Protein AF-A0A2D8HTZ7-F1 (afdb_monomer)

Sequence (75 aa):
MSRNGYSIRADLLSVAVSILESQQRARRENEMSKPQDSRQPVAEYSAKDVVLCAETLNKFVSWGGSRKDRTIDDF

Structure (mmCIF, N/CA/C/O backbone):
data_AF-A0A2D8HTZ7-F1
#
_entry.id   AF-A0A2D8HTZ7-F1
#
loop_
_atom_site.group_PDB
_atom_site.id
_atom_site.type_s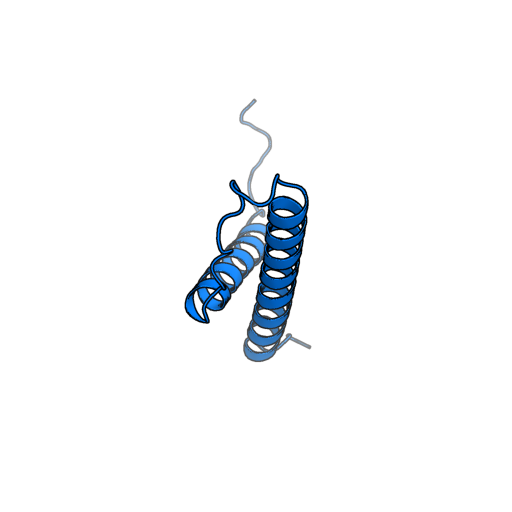ymbol
_atom_site.label_atom_id
_atom_site.label_alt_id
_atom_site.label_comp_id
_atom_site.label_asym_id
_atom_site.label_entity_id
_atom_site.label_seq_id
_atom_site.pdbx_PDB_ins_code
_atom_site.Cartn_x
_atom_site.Cartn_y
_atom_site.Cartn_z
_atom_site.occupancy
_atom_site.B_iso_or_equiv
_atom_site.auth_seq_id
_atom_site.auth_comp_id
_atom_site.auth_asym_id
_atom_site.auth_atom_id
_atom_site.pdbx_PDB_model_num
ATOM 1 N N . MET A 1 1 ? 21.651 4.316 -22.111 1.00 42.47 1 MET A N 1
ATOM 2 C CA . MET A 1 1 ? 21.199 2.968 -21.700 1.00 42.47 1 MET A CA 1
ATOM 3 C C . MET A 1 1 ? 19.715 3.038 -21.386 1.00 42.47 1 MET A C 1
ATOM 5 O O . MET A 1 1 ? 19.344 3.770 -20.477 1.00 42.47 1 MET A O 1
ATOM 9 N N . SER A 1 2 ? 18.861 2.370 -22.163 1.00 51.31 2 SER A N 1
ATOM 10 C CA . SER A 1 2 ? 17.433 2.264 -21.847 1.00 51.31 2 SER A CA 1
ATOM 11 C C . SER A 1 2 ? 17.268 1.408 -20.589 1.00 51.31 2 SER A C 1
ATOM 13 O O . SER A 1 2 ? 17.803 0.302 -20.513 1.00 51.31 2 SER A O 1
ATOM 15 N N . ARG A 1 3 ? 16.560 1.912 -19.572 1.00 57.72 3 ARG A N 1
ATOM 16 C CA . ARG A 1 3 ? 16.171 1.075 -18.431 1.00 57.72 3 ARG A CA 1
ATOM 17 C C . ARG A 1 3 ? 15.249 -0.022 -18.980 1.00 57.72 3 ARG A C 1
ATOM 19 O O . ARG A 1 3 ? 14.217 0.292 -19.569 1.00 57.72 3 ARG A O 1
ATOM 26 N N . ASN A 1 4 ? 15.642 -1.293 -18.867 1.00 77.00 4 ASN A N 1
ATOM 27 C CA . ASN A 1 4 ? 14.838 -2.423 -19.346 1.00 77.00 4 ASN A CA 1
ATOM 28 C C . ASN A 1 4 ? 13.459 -2.382 -18.661 1.00 77.00 4 ASN A C 1
ATOM 30 O O . ASN A 1 4 ? 13.395 -2.188 -17.448 1.00 77.00 4 ASN A O 1
ATOM 34 N N . GLY A 1 5 ? 12.360 -2.599 -19.388 1.00 74.31 5 GLY A N 1
ATOM 35 C CA . GLY A 1 5 ? 11.004 -2.586 -18.823 1.00 74.31 5 GLY A CA 1
ATOM 36 C C . GLY A 1 5 ? 10.821 -3.503 -17.603 1.00 74.31 5 GLY A C 1
ATOM 37 O O . GLY A 1 5 ? 9.988 -3.219 -16.749 1.00 74.31 5 GLY A O 1
ATOM 38 N N . TYR A 1 6 ? 11.636 -4.555 -17.464 1.00 79.88 6 TYR A N 1
ATOM 39 C CA . TYR A 1 6 ? 11.679 -5.372 -16.246 1.00 79.88 6 TYR A CA 1
ATOM 40 C C . TYR A 1 6 ? 12.124 -4.586 -15.001 1.00 79.88 6 TYR A C 1
ATOM 42 O O . TYR A 1 6 ? 11.482 -4.677 -13.959 1.00 79.88 6 TYR A O 1
ATOM 50 N N . SER A 1 7 ? 13.181 -3.778 -15.117 1.00 82.25 7 SER A N 1
ATOM 51 C CA . SER A 1 7 ? 13.687 -2.960 -14.004 1.00 82.25 7 SER A CA 1
ATOM 52 C C . SER A 1 7 ? 12.667 -1.919 -13.543 1.00 82.25 7 SER A C 1
ATOM 54 O O . SER A 1 7 ? 12.465 -1.755 -12.349 1.00 82.25 7 SER A O 1
ATOM 56 N N . ILE A 1 8 ? 11.931 -1.310 -14.478 1.00 85.44 8 ILE A N 1
ATOM 57 C CA . ILE A 1 8 ? 10.863 -0.355 -14.154 1.00 85.44 8 ILE A CA 1
ATOM 58 C C . ILE A 1 8 ? 9.742 -1.047 -13.371 1.00 85.44 8 ILE A C 1
ATOM 60 O O . ILE A 1 8 ? 9.253 -0.499 -12.391 1.00 85.44 8 ILE A O 1
ATOM 64 N N . ARG A 1 9 ? 9.352 -2.271 -13.753 1.00 86.19 9 ARG A N 1
ATOM 65 C CA . ARG A 1 9 ? 8.342 -3.033 -13.002 1.00 86.19 9 ARG A CA 1
ATOM 66 C C . ARG A 1 9 ? 8.810 -3.386 -11.592 1.00 86.19 9 ARG A C 1
ATOM 68 O O . ARG A 1 9 ? 8.018 -3.275 -10.663 1.00 86.19 9 ARG A O 1
ATOM 75 N N . ALA A 1 10 ? 10.069 -3.786 -11.431 1.00 90.06 10 ALA A N 1
ATOM 76 C CA . ALA A 1 10 ? 10.636 -4.073 -10.116 1.00 90.06 10 ALA A CA 1
ATOM 77 C C . ALA A 1 10 ? 10.662 -2.818 -9.223 1.00 90.06 10 ALA A C 1
ATOM 79 O O . ALA A 1 10 ? 10.226 -2.882 -8.075 1.00 90.06 10 ALA A O 1
ATOM 80 N N . ASP A 1 11 ? 11.079 -1.674 -9.776 1.00 92.44 11 ASP A N 1
ATOM 81 C CA . ASP A 1 11 ? 11.077 -0.383 -9.079 1.00 92.44 11 ASP A CA 1
ATOM 82 C C . ASP A 1 11 ? 9.651 -0.001 -8.635 1.00 92.44 11 ASP A C 1
ATOM 84 O O . ASP A 1 11 ? 9.425 0.344 -7.476 1.00 92.44 11 ASP A O 1
ATOM 88 N N . LEU A 1 12 ? 8.665 -0.119 -9.532 1.00 92.38 12 LEU A N 1
ATOM 89 C CA . LEU A 1 12 ? 7.264 0.204 -9.240 1.00 92.38 12 LEU A CA 1
ATOM 90 C C . LEU A 1 12 ? 6.657 -0.706 -8.168 1.00 92.38 12 LEU A C 1
ATOM 92 O O . LEU A 1 12 ? 5.917 -0.223 -7.314 1.00 92.38 12 LEU A O 1
ATOM 96 N N . LEU A 1 13 ? 6.972 -2.003 -8.194 1.00 94.94 1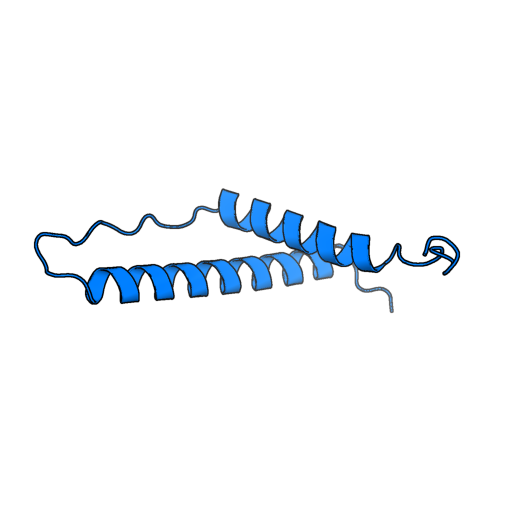3 LEU A N 1
ATOM 97 C CA . LEU A 1 13 ? 6.522 -2.949 -7.171 1.00 94.94 13 LEU A CA 1
ATOM 98 C C . LEU A 1 13 ? 7.125 -2.621 -5.804 1.00 94.94 13 LEU A C 1
ATOM 100 O O . LEU A 1 13 ? 6.405 -2.625 -4.809 1.00 94.94 13 LEU A O 1
ATOM 104 N N . SER A 1 14 ? 8.417 -2.288 -5.758 1.00 95.81 14 SER A N 1
ATOM 105 C CA . SER A 1 14 ? 9.088 -1.874 -4.523 1.00 95.81 14 SER A CA 1
ATOM 106 C C . SER A 1 14 ? 8.418 -0.638 -3.913 1.00 95.81 14 SER A C 1
ATOM 108 O O . SER A 1 14 ? 8.039 -0.639 -2.742 1.00 95.81 14 SER A O 1
ATOM 110 N N . VAL A 1 15 ? 8.156 0.383 -4.737 1.00 96.25 15 VAL A N 1
ATOM 111 C CA . VAL A 1 15 ? 7.463 1.604 -4.298 1.00 96.25 15 VAL A CA 1
ATOM 112 C C . VAL A 1 15 ? 6.035 1.307 -3.832 1.00 96.25 15 VAL A C 1
ATOM 114 O O . VAL A 1 15 ? 5.609 1.828 -2.802 1.00 96.25 15 VAL A O 1
ATOM 117 N N . ALA A 1 16 ? 5.299 0.456 -4.552 1.00 96.94 16 ALA A N 1
ATOM 118 C CA . ALA A 1 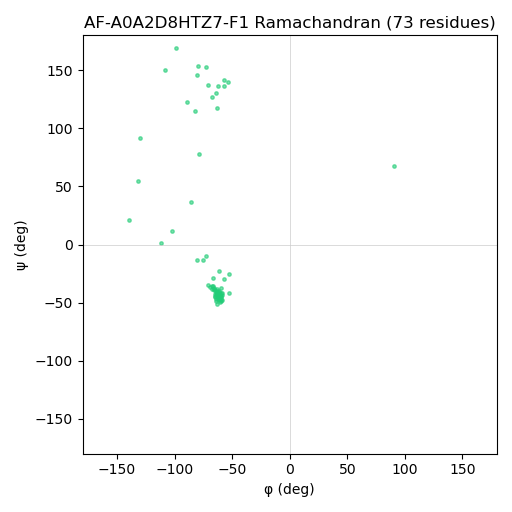16 ? 3.945 0.061 -4.174 1.00 96.94 16 ALA A CA 1
ATOM 119 C C . ALA A 1 16 ? 3.902 -0.597 -2.786 1.00 96.94 16 ALA A C 1
ATOM 121 O O . ALA A 1 16 ? 3.049 -0.247 -1.969 1.00 96.94 16 ALA A O 1
ATOM 122 N N . VAL A 1 17 ? 4.847 -1.497 -2.491 1.00 97.19 17 VAL A N 1
ATOM 123 C CA . VAL A 1 17 ? 4.970 -2.127 -1.167 1.00 97.19 17 VAL A CA 1
ATOM 124 C C . VAL A 1 17 ? 5.231 -1.075 -0.091 1.00 97.19 17 VAL A C 1
ATOM 126 O O . VAL A 1 17 ? 4.490 -1.027 0.887 1.00 97.19 17 VAL A O 1
ATOM 129 N N . SER A 1 18 ? 6.199 -0.174 -0.290 1.00 97.50 18 SER A N 1
ATOM 130 C CA . SER A 1 18 ? 6.512 0.866 0.702 1.00 97.50 18 SER A CA 1
ATOM 131 C C . SER A 1 18 ? 5.326 1.793 1.001 1.00 97.50 18 SER A C 1
ATOM 133 O O . SER A 1 18 ? 5.116 2.185 2.151 1.00 97.50 18 SER A O 1
ATOM 135 N N . ILE A 1 19 ? 4.520 2.136 -0.010 1.00 97.06 19 ILE A N 1
ATOM 136 C CA . ILE A 1 19 ? 3.305 2.945 0.177 1.00 97.06 19 ILE A CA 1
ATOM 137 C C . ILE A 1 19 ? 2.290 2.194 1.042 1.00 97.06 19 ILE A C 1
ATOM 139 O O . ILE A 1 19 ? 1.756 2.760 1.998 1.00 97.06 19 ILE A O 1
ATOM 143 N N . LEU A 1 20 ? 2.022 0.927 0.721 1.00 97.44 20 LEU A N 1
ATOM 144 C CA . LEU A 1 20 ? 1.044 0.118 1.447 1.00 97.44 20 LEU A CA 1
ATOM 145 C C . LEU A 1 20 ? 1.486 -0.147 2.891 1.00 97.44 20 LEU A C 1
ATOM 147 O O . LEU A 1 20 ? 0.670 -0.040 3.805 1.00 97.44 20 LEU A O 1
ATOM 151 N N . GLU A 1 21 ? 2.774 -0.393 3.124 1.00 97.00 21 GLU A N 1
ATOM 152 C CA . GLU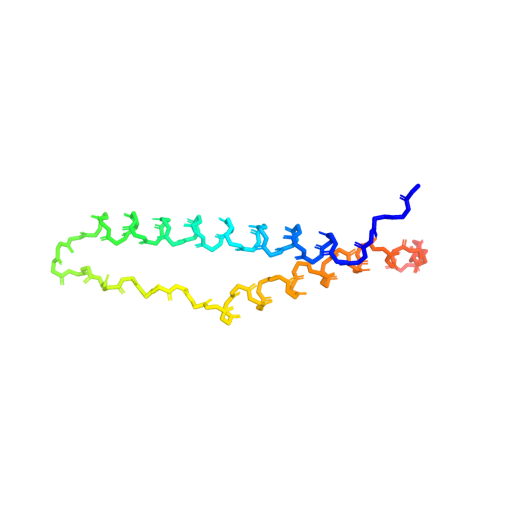 A 1 21 ? 3.345 -0.520 4.469 1.00 97.00 21 GLU A CA 1
ATOM 153 C C . GLU A 1 21 ? 3.160 0.755 5.296 1.00 97.00 21 GLU A C 1
ATOM 155 O O . GLU A 1 21 ? 2.732 0.689 6.453 1.00 97.00 21 GLU A O 1
ATOM 160 N N . SER A 1 22 ? 3.430 1.920 4.699 1.00 97.31 22 SER A N 1
ATOM 161 C CA . SER A 1 22 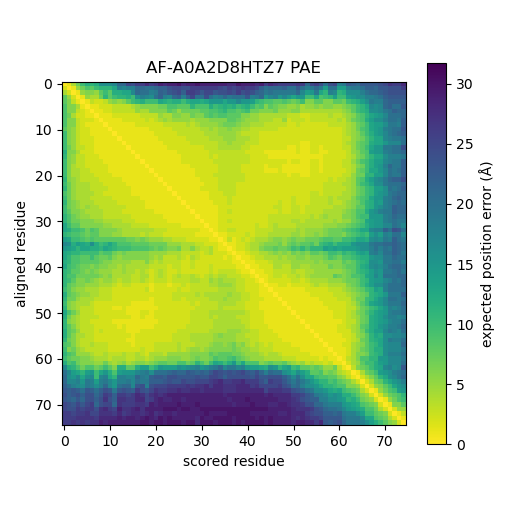? 3.237 3.221 5.346 1.00 97.31 22 SER A CA 1
ATOM 162 C C . SER A 1 22 ? 1.769 3.456 5.715 1.00 97.31 22 SER A C 1
ATOM 164 O O . SER A 1 22 ? 1.464 3.799 6.861 1.00 97.31 22 SER A O 1
ATOM 166 N N . GLN A 1 23 ? 0.843 3.182 4.792 1.00 95.88 23 GLN A N 1
ATOM 167 C CA . GLN A 1 23 ? -0.595 3.273 5.060 1.00 95.88 23 GLN A CA 1
ATOM 168 C C . GLN A 1 23 ? -1.022 2.318 6.177 1.00 95.88 23 GLN A C 1
ATOM 170 O O . GLN A 1 23 ? -1.778 2.701 7.071 1.00 95.88 23 GLN A O 1
ATOM 175 N N . GLN A 1 24 ? -0.521 1.083 6.161 1.00 96.19 24 GLN A N 1
ATOM 176 C CA . GLN A 1 24 ? -0.853 0.072 7.158 1.00 96.19 24 GLN A CA 1
ATOM 177 C C . GLN A 1 24 ? -0.321 0.428 8.547 1.00 96.19 24 GLN A C 1
ATOM 179 O O . GLN A 1 24 ? -0.963 0.136 9.559 1.00 96.19 24 GLN A O 1
ATOM 184 N N . ARG A 1 25 ? 0.858 1.047 8.613 1.00 96.38 25 ARG A N 1
ATOM 185 C CA . ARG A 1 25 ? 1.427 1.573 9.853 1.00 96.38 25 ARG A CA 1
ATOM 186 C C . ARG A 1 25 ? 0.547 2.686 10.416 1.00 96.38 25 ARG A C 1
ATOM 188 O O . ARG A 1 25 ? 0.111 2.569 11.556 1.00 96.38 25 ARG A O 1
ATOM 195 N N . ALA A 1 26 ? 0.197 3.677 9.598 1.00 96.25 26 ALA A N 1
ATOM 196 C CA . ALA A 1 26 ? -0.669 4.778 10.014 1.00 96.25 26 ALA A CA 1
ATOM 197 C C . ALA A 1 26 ? -2.047 4.284 10.490 1.00 96.25 26 ALA A C 1
ATOM 199 O O . ALA A 1 26 ? -2.549 4.730 11.517 1.00 96.25 26 ALA A O 1
ATOM 200 N N . ARG A 1 27 ? -2.651 3.309 9.794 1.00 96.12 27 ARG A N 1
ATOM 201 C CA . ARG A 1 27 ? -3.923 2.696 10.218 1.00 96.12 27 ARG A CA 1
ATOM 202 C C . ARG A 1 27 ? -3.811 2.026 11.586 1.00 96.12 27 ARG A C 1
ATOM 204 O O . ARG A 1 27 ? -4.682 2.222 12.424 1.00 96.12 27 ARG A O 1
ATOM 211 N N . ARG A 1 28 ? -2.739 1.268 11.830 1.00 95.38 28 ARG A N 1
ATOM 212 C CA . ARG A 1 28 ? -2.498 0.623 13.131 1.00 95.38 28 ARG A CA 1
ATOM 213 C C . ARG A 1 28 ? -2.280 1.640 14.243 1.00 95.38 28 ARG A C 1
ATOM 215 O O . ARG A 1 28 ? -2.889 1.504 15.298 1.00 95.38 28 ARG A O 1
ATOM 222 N N . GLU A 1 29 ? -1.466 2.661 13.999 1.00 96.12 29 GLU A N 1
ATOM 223 C CA . GLU A 1 29 ? -1.239 3.757 14.948 1.00 96.12 29 GLU A CA 1
ATOM 224 C C . GLU A 1 29 ? -2.560 4.476 15.289 1.00 96.12 29 GLU A C 1
ATOM 226 O O . GLU A 1 29 ? -2.853 4.714 16.461 1.00 96.12 29 GLU A O 1
ATOM 231 N N . ASN A 1 30 ? -3.415 4.714 14.289 1.00 95.06 30 ASN A N 1
ATOM 232 C CA . ASN A 1 30 ? -4.737 5.315 14.473 1.00 95.06 30 ASN A CA 1
ATOM 233 C C . ASN A 1 30 ? -5.725 4.416 15.233 1.00 95.06 30 ASN A C 1
ATOM 235 O O . ASN A 1 30 ? -6.546 4.925 15.987 1.00 95.06 30 ASN A O 1
ATOM 239 N N . GLU A 1 31 ? -5.693 3.093 15.059 1.00 95.50 31 GLU A N 1
ATOM 240 C CA . GLU A 1 31 ? -6.521 2.200 15.885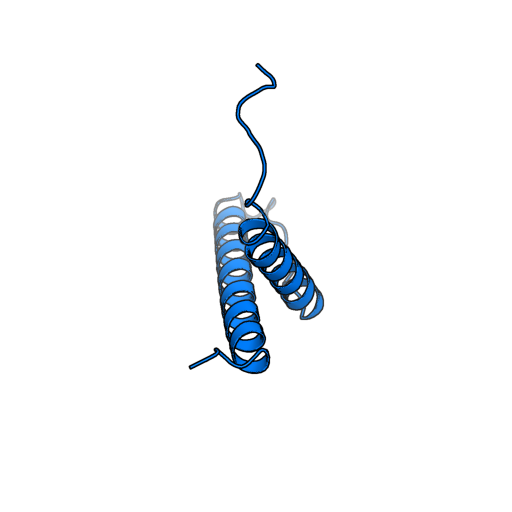 1.00 95.50 3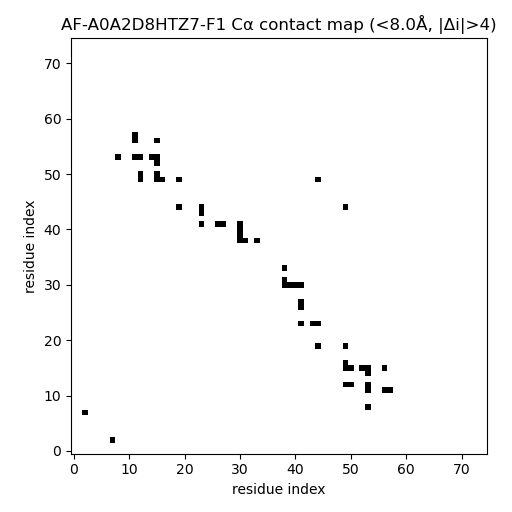1 GLU A CA 1
ATOM 241 C C . GLU A 1 31 ? -6.001 2.128 17.324 1.00 95.50 31 GLU A C 1
ATOM 243 O O . GLU A 1 31 ? -6.785 2.068 18.269 1.00 95.50 31 GLU A O 1
ATOM 248 N N . MET A 1 32 ? -4.683 2.182 17.526 1.00 94.38 32 MET A N 1
ATOM 249 C CA . MET A 1 32 ? -4.094 2.176 18.867 1.00 94.38 32 MET A CA 1
ATOM 250 C C . MET A 1 32 ? -4.427 3.439 19.669 1.00 94.38 32 MET A C 1
ATOM 252 O O . MET A 1 32 ? -4.531 3.358 20.894 1.00 94.38 32 MET A O 1
ATOM 256 N N . SER A 1 33 ? -4.643 4.581 19.013 1.00 94.69 33 SER A N 1
ATOM 257 C CA . SER A 1 33 ? -5.040 5.823 19.687 1.00 94.69 33 SER A CA 1
ATOM 258 C C . SER A 1 33 ? -6.508 5.843 20.136 1.00 94.69 33 SER A C 1
ATOM 260 O O . SER A 1 33 ? -6.879 6.682 20.957 1.00 94.69 33 SER A O 1
ATOM 262 N N . LYS A 1 34 ? -7.343 4.906 19.665 1.00 95.56 34 LYS A N 1
ATOM 263 C CA . LYS A 1 34 ? -8.743 4.779 20.095 1.00 95.56 34 LYS A CA 1
ATOM 264 C C . LYS A 1 34 ? -8.878 4.064 21.450 1.00 95.56 34 LYS A C 1
ATOM 266 O O . LYS A 1 34 ? -8.041 3.209 21.778 1.00 95.56 34 LYS A O 1
ATOM 271 N N . PRO A 1 35 ? -9.962 4.336 22.208 1.00 95.00 35 PRO A N 1
ATOM 272 C CA . PRO A 1 35 ? -10.338 3.555 23.389 1.00 95.00 35 PRO A CA 1
ATOM 273 C C . PRO A 1 35 ? -10.453 2.061 23.068 1.00 95.00 35 PRO A C 1
ATOM 275 O O . PRO A 1 35 ? -10.979 1.705 22.012 1.00 95.00 35 PRO A O 1
ATOM 278 N N . GLN A 1 36 ? -9.989 1.197 23.980 1.00 89.75 36 GLN A N 1
ATOM 279 C CA . GLN A 1 36 ? -9.830 -0.247 23.752 1.00 89.75 36 GLN A CA 1
ATOM 280 C C . GLN A 1 36 ? -11.103 -0.932 23.229 1.00 89.75 36 GLN A C 1
ATOM 282 O O . GLN A 1 36 ? -11.018 -1.696 22.271 1.00 89.75 36 GLN A O 1
ATOM 287 N N . ASP A 1 37 ? -12.267 -0.576 23.772 1.00 93.00 37 ASP A N 1
ATOM 288 C CA . ASP A 1 37 ? -13.565 -1.168 23.410 1.00 93.00 37 ASP A CA 1
ATOM 289 C C . ASP A 1 37 ? -14.084 -0.734 22.026 1.00 93.00 37 ASP A C 1
ATOM 291 O O . ASP A 1 37 ? -15.052 -1.287 21.512 1.00 93.00 37 ASP A O 1
ATOM 295 N N . SER A 1 38 ? -13.440 0.261 21.410 1.00 93.69 38 SER A N 1
ATOM 296 C CA . SER A 1 38 ? -13.796 0.811 20.093 1.00 93.69 38 SER A CA 1
ATOM 297 C C . SER A 1 38 ? -12.762 0.526 19.002 1.00 93.69 38 SER A C 1
ATOM 299 O O . SER A 1 38 ? -12.926 0.976 17.864 1.00 93.69 38 SER A O 1
ATOM 301 N N . ARG A 1 39 ? -11.688 -0.201 19.334 1.00 94.62 39 ARG A N 1
ATOM 302 C CA . ARG A 1 39 ? -10.647 -0.570 18.371 1.00 94.62 39 ARG A CA 1
ATOM 303 C C . ARG A 1 39 ? -11.180 -1.613 17.404 1.00 94.62 39 ARG A C 1
ATOM 305 O O . ARG A 1 39 ? -11.823 -2.576 17.813 1.00 94.62 39 ARG A O 1
ATOM 312 N N . GLN A 1 40 ? -10.865 -1.438 16.128 1.00 94.94 40 GLN A N 1
ATOM 313 C CA . GLN A 1 40 ? -11.189 -2.412 15.092 1.00 94.94 40 GLN A CA 1
ATOM 314 C C . GLN A 1 40 ? -9.915 -3.115 14.607 1.00 94.94 40 GLN A C 1
ATOM 316 O O . GLN A 1 40 ? -8.831 -2.520 14.624 1.00 94.94 40 GLN A O 1
ATOM 321 N N . PRO A 1 41 ? -10.008 -4.378 14.160 1.00 93.25 41 PRO A N 1
ATOM 322 C CA . PRO A 1 41 ? -8.888 -5.032 13.504 1.00 93.25 41 PRO A CA 1
ATOM 323 C C . PRO A 1 41 ? -8.550 -4.303 12.197 1.00 93.25 41 PRO A C 1
ATOM 325 O O . PRO A 1 41 ? -9.418 -4.049 11.360 1.00 93.25 41 PRO A O 1
ATOM 328 N N . VAL A 1 42 ? -7.270 -3.980 12.004 1.00 93.31 42 VAL A N 1
ATOM 329 C CA . VAL A 1 42 ? -6.788 -3.402 10.744 1.00 93.31 42 VAL A CA 1
ATOM 330 C C . VAL A 1 42 ? -6.551 -4.531 9.749 1.00 93.31 42 VAL A C 1
ATOM 332 O O . VAL A 1 42 ? -5.660 -5.353 9.952 1.00 93.31 42 VAL A O 1
ATOM 335 N N . ALA A 1 43 ? -7.323 -4.556 8.663 1.00 92.25 43 ALA A N 1
ATOM 336 C CA . ALA A 1 43 ? -7.136 -5.521 7.583 1.00 92.25 43 ALA A CA 1
ATOM 337 C C . ALA A 1 43 ? -5.759 -5.356 6.921 1.00 92.25 43 ALA A C 1
ATOM 339 O O . ALA A 1 43 ? -5.321 -4.233 6.664 1.00 92.25 43 ALA A O 1
ATOM 340 N N . GLU A 1 44 ? -5.079 -6.468 6.651 1.00 94.31 44 GLU A N 1
ATOM 341 C CA . GLU A 1 44 ? -3.814 -6.492 5.912 1.00 94.31 44 GLU A CA 1
ATOM 342 C C . GLU A 1 44 ? -4.034 -6.213 4.423 1.00 94.31 44 GLU A C 1
ATOM 344 O O . GLU A 1 44 ? -5.101 -6.497 3.874 1.00 94.31 44 GLU A O 1
ATOM 349 N N . TYR A 1 45 ? -3.016 -5.661 3.761 1.00 95.25 45 TYR A N 1
ATOM 350 C CA . TYR A 1 45 ? -3.017 -5.569 2.306 1.00 95.25 45 TYR A CA 1
ATOM 351 C C . TYR A 1 45 ? -2.590 -6.908 1.700 1.00 95.25 45 TYR A C 1
ATOM 353 O O . TYR A 1 45 ? -1.754 -7.636 2.234 1.00 95.25 45 TYR A O 1
ATOM 361 N N . SER A 1 46 ? -3.164 -7.224 0.551 1.00 96.75 46 SER A N 1
ATOM 362 C CA . SER A 1 46 ? -2.901 -8.435 -0.212 1.00 96.75 46 SER A CA 1
ATOM 363 C C . SER A 1 46 ? -1.918 -8.180 -1.354 1.00 96.75 46 SER A C 1
ATOM 365 O O . SER A 1 46 ? -1.655 -7.044 -1.754 1.00 96.75 46 SER A O 1
ATOM 367 N N . ALA A 1 47 ? -1.439 -9.258 -1.977 1.00 95.50 47 ALA A N 1
ATOM 368 C CA . ALA A 1 47 ? -0.670 -9.154 -3.216 1.00 95.50 47 ALA A CA 1
ATOM 369 C C . ALA A 1 47 ? -1.446 -8.432 -4.338 1.00 95.50 47 ALA A C 1
ATOM 371 O O . ALA A 1 47 ? -0.838 -7.761 -5.170 1.00 95.50 47 ALA A O 1
ATOM 372 N N . LYS A 1 48 ? -2.786 -8.522 -4.352 1.00 96.19 48 LYS A N 1
ATOM 373 C CA . LYS A 1 48 ? -3.620 -7.815 -5.337 1.00 96.19 48 LYS A CA 1
ATOM 374 C C . LYS A 1 48 ? -3.538 -6.300 -5.158 1.00 96.19 48 LYS A C 1
ATOM 376 O O . LYS A 1 48 ? -3.477 -5.582 -6.152 1.00 96.19 48 LYS A O 1
ATOM 381 N N . ASP A 1 49 ? -3.477 -5.828 -3.915 1.00 96.94 49 ASP A N 1
ATOM 382 C CA . ASP A 1 49 ? -3.357 -4.401 -3.606 1.00 96.94 49 ASP A CA 1
ATOM 383 C C . ASP A 1 49 ? -2.010 -3.845 -4.078 1.00 96.94 49 ASP A C 1
ATOM 385 O O . ASP A 1 49 ? -1.949 -2.749 -4.637 1.00 96.94 49 ASP A O 1
ATOM 389 N N . VAL A 1 50 ? -0.937 -4.634 -3.939 1.00 96.19 50 VAL A N 1
ATOM 390 C CA . VAL A 1 50 ? 0.400 -4.285 -4.451 1.00 96.19 50 VAL A CA 1
ATOM 391 C C . VAL A 1 50 ? 0.377 -4.134 -5.971 1.00 96.19 50 VAL A C 1
ATOM 393 O O . VAL A 1 50 ? 0.871 -3.136 -6.494 1.00 96.19 50 VAL A O 1
ATOM 396 N N . VAL A 1 51 ? -0.223 -5.093 -6.686 1.00 95.62 51 VAL A N 1
ATOM 397 C CA . VAL A 1 51 ? -0.333 -5.044 -8.154 1.00 95.62 51 VAL A CA 1
ATOM 398 C C . VAL A 1 51 ? -1.146 -3.829 -8.597 1.00 95.62 51 VAL A C 1
ATOM 400 O O . VAL A 1 51 ? -0.687 -3.072 -9.449 1.00 95.62 51 VAL A O 1
ATOM 403 N N . LEU A 1 52 ? -2.304 -3.585 -7.978 1.00 96.31 52 LEU A N 1
ATOM 404 C CA . LEU A 1 52 ? -3.160 -2.444 -8.308 1.00 96.31 52 LEU A CA 1
ATOM 405 C C . LEU A 1 52 ? -2.456 -1.100 -8.057 1.00 96.31 52 LEU A C 1
ATOM 407 O O . LEU A 1 52 ? -2.556 -0.168 -8.863 1.00 96.31 52 LEU A O 1
ATOM 411 N N . CYS A 1 53 ? -1.717 -0.996 -6.952 1.00 96.06 53 CYS A N 1
ATOM 412 C CA . CYS A 1 53 ? -0.917 0.181 -6.639 1.00 96.06 53 CYS A CA 1
ATOM 413 C C . CYS A 1 53 ? 0.196 0.380 -7.682 1.00 96.06 53 CYS A C 1
ATOM 415 O O . CYS A 1 53 ? 0.319 1.470 -8.244 1.00 96.06 53 CYS A O 1
ATOM 417 N N . ALA A 1 54 ? 0.937 -0.676 -8.029 1.00 94.75 54 ALA A N 1
ATOM 418 C CA . ALA A 1 54 ? 1.987 -0.623 -9.045 1.00 94.75 54 ALA A CA 1
ATOM 419 C C . ALA A 1 54 ? 1.449 -0.246 -10.439 1.00 94.75 54 ALA A C 1
ATOM 421 O O . ALA A 1 54 ? 2.060 0.565 -11.136 1.00 94.75 54 ALA A O 1
ATOM 422 N N . GLU A 1 55 ? 0.285 -0.763 -10.842 1.00 93.38 55 GLU A N 1
ATOM 423 C CA . GLU A 1 55 ? -0.385 -0.374 -12.089 1.00 93.38 55 GLU A CA 1
ATOM 424 C C . GLU A 1 55 ? -0.790 1.101 -12.090 1.00 93.38 55 GLU A C 1
ATOM 426 O O . GLU A 1 55 ? -0.646 1.794 -13.100 1.00 93.38 55 GLU A O 1
ATOM 431 N N . THR A 1 56 ? -1.271 1.600 -10.952 1.00 93.00 56 THR A N 1
ATOM 432 C CA . THR A 1 56 ? -1.638 3.010 -10.781 1.00 93.00 56 THR A CA 1
ATOM 433 C C . THR A 1 56 ? -0.410 3.914 -10.895 1.00 93.00 56 THR A C 1
ATOM 435 O O . THR A 1 56 ? -0.442 4.909 -11.622 1.00 93.00 56 THR A O 1
ATOM 438 N N . LEU A 1 57 ? 0.703 3.535 -10.262 1.00 91.62 57 LEU A N 1
ATOM 439 C CA . LEU A 1 57 ? 1.985 4.233 -10.387 1.00 91.62 57 LEU A CA 1
ATOM 440 C C . LEU A 1 57 ? 2.499 4.207 -11.833 1.00 91.62 57 LEU A C 1
ATOM 442 O O . LEU A 1 57 ? 2.937 5.232 -12.354 1.00 91.62 57 LEU A O 1
ATOM 446 N N . ASN A 1 58 ? 2.385 3.068 -12.520 1.00 89.81 58 ASN A N 1
ATOM 447 C CA . ASN A 1 58 ? 2.774 2.952 -13.923 1.00 89.81 58 ASN A CA 1
ATOM 448 C C . ASN A 1 58 ? 1.950 3.880 -14.828 1.00 89.81 58 ASN A C 1
ATOM 450 O O . ASN A 1 58 ? 2.507 4.546 -15.702 1.00 89.81 58 ASN A O 1
ATOM 454 N N . LYS A 1 59 ? 0.629 3.958 -14.606 1.00 88.69 59 LYS A N 1
ATOM 455 C CA . LYS A 1 59 ? -0.257 4.894 -15.316 1.00 88.69 59 LYS A CA 1
ATOM 456 C C . LYS A 1 59 ? 0.165 6.340 -15.077 1.00 88.69 59 LYS A C 1
ATOM 458 O O . LYS A 1 59 ? 0.246 7.098 -16.037 1.00 88.69 59 LYS A O 1
ATOM 463 N N . PHE A 1 60 ? 0.483 6.711 -13.836 1.00 86.75 60 PHE A N 1
ATOM 464 C CA . PHE A 1 60 ? 0.960 8.055 -13.499 1.00 86.75 60 PHE A CA 1
ATOM 465 C C . PHE A 1 60 ? 2.255 8.416 -14.242 1.00 86.75 60 PHE A C 1
ATOM 467 O O . PHE A 1 60 ? 2.326 9.461 -14.890 1.00 86.75 60 PHE A O 1
ATOM 474 N N . VAL A 1 61 ? 3.252 7.526 -14.215 1.00 83.69 61 VAL A N 1
ATOM 475 C CA . VAL A 1 61 ? 4.531 7.721 -14.920 1.00 83.69 61 VAL A CA 1
ATOM 476 C C . VAL A 1 61 ? 4.318 7.809 -16.433 1.00 83.69 61 VAL A C 1
ATOM 478 O O . VAL A 1 61 ? 4.877 8.688 -17.090 1.00 83.69 61 VAL A O 1
ATOM 481 N N . SER A 1 62 ? 3.468 6.943 -16.986 1.00 80.69 62 SER A N 1
ATOM 482 C CA . SER A 1 62 ? 3.162 6.916 -18.421 1.00 80.69 62 SER A CA 1
ATOM 483 C C . SER A 1 62 ? 2.403 8.169 -18.871 1.00 80.69 62 SER A C 1
ATOM 485 O O . SER A 1 62 ? 2.679 8.716 -19.936 1.00 80.69 62 SER A O 1
ATOM 487 N N . TRP A 1 63 ? 1.483 8.673 -18.044 1.00 74.38 63 TRP A N 1
ATOM 488 C CA . TRP A 1 63 ? 0.719 9.887 -18.332 1.00 74.38 63 TRP A CA 1
ATOM 489 C C . TRP A 1 63 ? 1.588 11.149 -18.283 1.00 74.38 63 TRP A C 1
ATOM 491 O O . TRP A 1 63 ? 1.442 12.034 -19.128 1.00 74.38 63 TRP A O 1
ATOM 501 N N . GLY A 1 64 ? 2.556 11.206 -17.362 1.00 58.06 64 GLY A N 1
ATOM 502 C CA . GLY A 1 64 ? 3.559 12.274 -17.302 1.00 58.06 64 GLY A CA 1
ATOM 503 C C . GLY A 1 64 ? 4.446 12.374 -18.551 1.00 58.06 64 GLY A C 1
ATOM 504 O O . GLY A 1 64 ? 4.959 13.452 -18.841 1.00 58.06 64 GLY A O 1
ATOM 505 N N . GLY A 1 65 ? 4.573 11.291 -19.328 1.00 50.56 65 GLY A N 1
ATOM 506 C CA . GLY A 1 65 ? 5.292 11.267 -20.607 1.00 50.56 65 GLY A CA 1
ATOM 507 C C . GLY A 1 65 ? 4.498 11.805 -21.805 1.00 50.56 65 GLY A C 1
ATOM 508 O O . GLY A 1 65 ? 5.092 12.091 -22.842 1.00 50.56 65 GLY A O 1
ATOM 509 N N . SER A 1 66 ? 3.179 11.986 -21.667 1.00 52.03 66 SER A N 1
ATOM 510 C CA . SER A 1 66 ? 2.280 12.378 -22.764 1.00 52.03 66 SER A CA 1
ATOM 511 C C . SER A 1 66 ? 1.884 13.862 -22.753 1.00 52.03 66 SER A C 1
ATOM 513 O O . SER A 1 66 ? 0.989 14.254 -23.493 1.00 52.03 66 SER A O 1
ATOM 515 N N . ARG A 1 67 ? 2.541 14.715 -21.947 1.00 53.28 67 ARG A N 1
ATOM 516 C CA . ARG A 1 67 ? 2.366 16.186 -21.975 1.00 53.28 67 ARG A CA 1
ATOM 517 C C . ARG A 1 67 ? 3.248 16.888 -23.020 1.00 53.28 67 ARG A C 1
ATOM 519 O O . ARG A 1 67 ? 3.743 17.985 -22.779 1.00 53.28 67 ARG A O 1
ATOM 526 N N . LYS A 1 68 ? 3.464 16.278 -24.184 1.00 54.06 68 LYS A N 1
ATOM 527 C CA . LYS A 1 68 ? 3.743 17.075 -25.382 1.00 54.06 68 LYS A CA 1
ATOM 528 C C . LYS A 1 68 ? 2.382 17.360 -25.997 1.00 54.06 68 LYS A C 1
ATOM 530 O O . LYS A 1 68 ? 1.668 16.408 -26.274 1.00 54.06 68 LYS A O 1
ATOM 535 N N . ASP A 1 69 ? 2.068 18.639 -26.168 1.00 52.41 69 ASP A N 1
ATOM 536 C CA . ASP A 1 69 ? 0.865 19.148 -26.837 1.00 52.41 69 ASP A CA 1
ATOM 537 C C . ASP A 1 69 ? -0.371 19.391 -25.949 1.00 52.41 69 ASP A C 1
ATOM 539 O O . ASP A 1 69 ? -1.407 18.739 -26.037 1.00 52.41 69 ASP A O 1
ATOM 543 N N . ARG A 1 70 ? -0.266 20.380 -25.060 1.00 54.38 70 ARG A N 1
ATOM 544 C CA . ARG A 1 70 ? -1.432 21.201 -24.725 1.00 54.38 70 ARG A CA 1
ATOM 545 C C . ARG A 1 70 ? -0.981 22.649 -24.839 1.00 54.38 70 ARG A C 1
ATOM 547 O O . ARG A 1 70 ? -0.356 23.173 -23.916 1.00 54.38 70 ARG A O 1
ATOM 554 N N . THR A 1 71 ? -1.156 23.222 -26.026 1.00 51.94 71 THR A N 1
ATOM 555 C CA . THR A 1 71 ? -0.972 24.654 -26.251 1.00 51.94 71 THR A CA 1
ATOM 556 C C . THR A 1 71 ? -1.898 25.421 -25.311 1.00 51.94 71 THR A C 1
ATOM 558 O O . THR A 1 71 ? -2.990 24.974 -24.957 1.00 51.94 71 THR A O 1
ATOM 561 N N . ILE A 1 72 ? -1.381 26.533 -24.804 1.00 56.53 72 ILE A N 1
ATOM 562 C CA . ILE A 1 72 ? -2.064 27.432 -23.881 1.00 56.53 72 ILE A CA 1
ATOM 563 C C . ILE A 1 72 ? -3.006 28.285 -24.737 1.00 56.53 72 ILE A C 1
ATOM 565 O O . ILE A 1 72 ? -2.656 29.407 -25.064 1.00 56.53 72 ILE A O 1
ATOM 569 N N . ASP A 1 73 ? -4.146 27.738 -25.155 1.00 52.59 73 ASP A N 1
ATOM 570 C CA . ASP A 1 73 ? -5.147 28.478 -25.947 1.00 52.59 73 ASP A CA 1
ATOM 571 C C . ASP A 1 73 ? -6.598 28.166 -25.525 1.00 52.59 73 ASP A C 1
ATOM 573 O O . ASP A 1 73 ? -7.522 28.396 -26.291 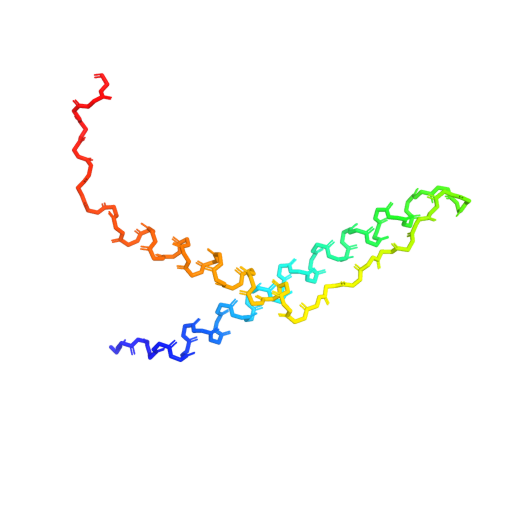1.00 52.59 73 ASP A O 1
ATOM 577 N N . ASP A 1 74 ? -6.818 27.670 -24.301 1.00 49.84 74 ASP A N 1
ATOM 578 C CA . ASP A 1 74 ? -8.167 27.438 -23.749 1.00 49.84 74 ASP A CA 1
ATOM 579 C C . ASP A 1 74 ? -8.315 28.022 -22.326 1.00 49.84 74 ASP A C 1
ATOM 581 O O . ASP A 1 74 ? -8.663 27.316 -21.375 1.00 49.84 74 ASP A O 1
ATOM 585 N N . PHE A 1 75 ? -8.022 29.318 -22.173 1.00 49.09 75 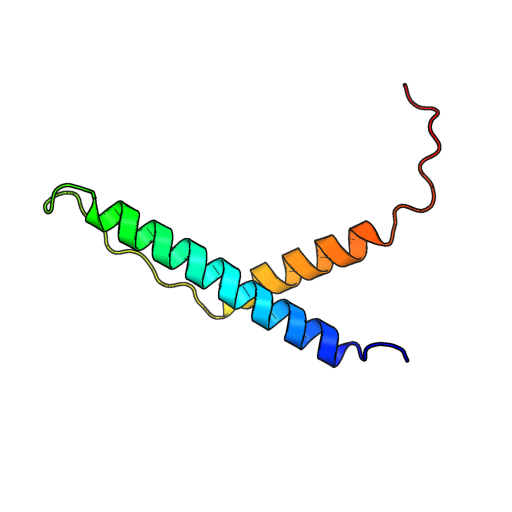PHE A N 1
ATOM 586 C CA . PHE A 1 75 ? -8.491 30.148 -21.054 1.00 49.09 75 PHE A CA 1
ATOM 587 C C . PHE A 1 75 ? -8.945 31.517 -21.554 1.00 49.09 75 PHE A C 1
ATOM 589 O O . PHE A 1 75 ? -8.179 32.139 -22.322 1.00 49.09 75 PHE A O 1
#

Solvent-accessible surface area (backbone atoms only — not comparable to full-atom values): 4644 Å² total; per-residue (Å²): 132,83,81,52,71,67,58,54,53,53,52,36,43,55,51,23,45,54,52,52,52,52,53,52,49,53,51,48,57,56,36,66,74,43,60,79,95,73,47,66,89,78,82,79,85,51,76,67,53,35,51,54,43,22,52,51,51,50,50,54,58,55,54,70,71,62,75,73,84,76,77,96,80,86,128

Radius of gyration: 18.59 Å; Cα contacts (8 Å, |Δi|>4): 29; chains: 1; bounding box: 35×39×51 Å

pLDDT: mean 84.49, std 16.93, range [42.47, 97.5]

Foldseek 3Di:
DDDPVVNLLVVLLVVLVVVLVVVQVVLVVVLVPDDPVPRDDRDHDDPVSSVVSSVVVVCVVVVVVPPPDDPPDDD

Secondary structure (DSSP, 8-state):
-PPPHHHHHHHHHHHHHHHHHHHHHHHHHHHHTS-GGG----PPPPHHHHHHHHHHHHHHHHHHTT-S---S---

Mean predicted aligned error: 8.66 Å